Protein AF-A0A5R2MSJ5-F1 (afdb_monomer_lite)

pLDDT: mean 81.16, std 13.14, range [33.88, 94.5]

Foldseek 3Di:
DPPAAPEEAEDEQLLVQVVVDDPVSLVVVLVVQVVCVVVSYHYHYHHPDLVSRDPSNSVVDPDDDDDDQDDPDPVSVVVVVVVLCPDPPNDPDD

Structure (mmCIF, N/CA/C/O backbone):
data_AF-A0A5R2MSJ5-F1
#
_entry.id   AF-A0A5R2MSJ5-F1
#
loop_
_atom_site.group_PDB
_atom_site.id
_atom_site.type_symbol
_atom_site.label_atom_id
_atom_site.label_alt_id
_atom_site.label_comp_id
_atom_site.label_asym_id
_atom_site.label_entity_id
_atom_site.label_seq_id
_atom_site.pdbx_PDB_ins_code
_atom_site.Cartn_x
_atom_site.Cartn_y
_atom_site.Cartn_z
_atom_site.occupancy
_atom_site.B_iso_or_equiv
_atom_site.auth_seq_id
_atom_site.auth_comp_id
_atom_site.auth_asym_id
_atom_site.auth_atom_id
_atom_site.pdbx_PDB_model_num
ATOM 1 N N . ASP A 1 1 ? 17.492 -1.186 -15.146 1.00 56.03 1 ASP A N 1
ATOM 2 C CA . ASP A 1 1 ? 16.515 -0.319 -14.468 1.00 56.03 1 ASP A CA 1
ATOM 3 C C . ASP A 1 1 ? 16.157 0.863 -15.343 1.00 56.03 1 ASP A C 1
ATOM 5 O O . ASP A 1 1 ? 17.048 1.561 -15.808 1.00 56.03 1 ASP A O 1
ATOM 9 N N . THR A 1 2 ? 14.868 1.066 -15.612 1.00 57.88 2 THR A N 1
ATOM 10 C CA . THR A 1 2 ? 14.354 2.325 -16.172 1.00 57.88 2 THR A CA 1
ATOM 11 C C . THR A 1 2 ? 14.533 3.429 -15.133 1.00 57.88 2 THR A C 1
ATOM 13 O O . THR A 1 2 ? 14.075 3.275 -14.003 1.00 57.88 2 THR A O 1
ATOM 16 N N . ALA A 1 3 ? 15.188 4.531 -15.503 1.00 70.25 3 ALA A N 1
ATOM 17 C CA . ALA A 1 3 ? 15.508 5.636 -14.592 1.00 70.25 3 ALA A CA 1
ATOM 18 C C . ALA A 1 3 ? 14.266 6.311 -13.968 1.00 70.25 3 ALA A C 1
ATOM 20 O O . ALA A 1 3 ? 14.366 6.925 -12.909 1.00 70.25 3 ALA A O 1
ATOM 21 N N . ALA A 1 4 ? 13.099 6.174 -14.603 1.00 76.88 4 ALA A N 1
ATOM 22 C CA . ALA A 1 4 ? 11.808 6.638 -14.110 1.00 76.88 4 ALA A CA 1
ATOM 23 C C . ALA A 1 4 ? 10.680 5.721 -14.628 1.00 76.88 4 ALA A C 1
ATOM 25 O O . ALA A 1 4 ? 10.855 5.074 -15.669 1.00 76.88 4 ALA A O 1
ATOM 26 N N . PRO A 1 5 ? 9.531 5.632 -13.932 1.00 85.00 5 PRO A N 1
ATOM 27 C CA . PRO A 1 5 ? 8.368 4.923 -14.451 1.00 85.00 5 PRO A CA 1
ATOM 28 C C . PRO A 1 5 ? 7.812 5.627 -15.700 1.00 85.00 5 PRO A C 1
ATOM 30 O O . PRO A 1 5 ? 7.646 6.843 -15.708 1.00 85.00 5 PRO A O 1
ATOM 33 N N . GLY A 1 6 ? 7.505 4.855 -16.744 1.00 91.50 6 GLY A N 1
ATOM 34 C CA . GLY A 1 6 ? 6.828 5.328 -17.956 1.00 91.50 6 GLY A CA 1
ATOM 35 C C . GLY A 1 6 ? 5.300 5.356 -17.834 1.00 91.50 6 GLY A C 1
ATOM 36 O O . GLY A 1 6 ? 4.634 5.957 -18.670 1.00 91.50 6 GLY A O 1
ATOM 37 N N . LEU A 1 7 ? 4.742 4.722 -16.797 1.00 93.69 7 LEU A N 1
ATOM 38 C CA . LEU A 1 7 ? 3.318 4.757 -16.462 1.00 93.69 7 LEU A CA 1
ATOM 39 C C . LEU A 1 7 ? 3.140 4.851 -14.946 1.00 93.69 7 LEU A C 1
ATOM 41 O O . LEU A 1 7 ? 3.801 4.133 -14.194 1.00 93.69 7 LEU A O 1
ATOM 45 N N . MET A 1 8 ? 2.205 5.690 -14.508 1.00 93.12 8 MET A N 1
ATOM 46 C CA . MET A 1 8 ? 1.776 5.769 -13.117 1.00 93.12 8 MET A CA 1
ATOM 47 C C . MET A 1 8 ? 0.295 5.416 -13.015 1.00 93.12 8 MET A C 1
ATOM 49 O O . MET A 1 8 ? -0.543 6.062 -13.637 1.00 93.12 8 MET A O 1
ATOM 53 N N . VAL A 1 9 ? -0.013 4.382 -12.235 1.00 93.56 9 VAL A N 1
ATOM 54 C CA . VAL A 1 9 ? -1.383 3.974 -11.921 1.00 93.56 9 VAL A CA 1
ATOM 55 C C . VAL A 1 9 ? -1.724 4.495 -10.532 1.00 93.56 9 VAL A C 1
ATOM 57 O O . VAL A 1 9 ? -1.026 4.189 -9.565 1.00 93.56 9 VAL A O 1
ATOM 60 N N . LEU A 1 10 ? -2.788 5.287 -10.442 1.00 94.31 10 LEU A N 1
ATOM 61 C CA . LEU A 1 10 ? -3.349 5.750 -9.181 1.00 94.31 10 LEU A CA 1
ATOM 62 C C . LEU A 1 10 ? -4.665 5.017 -8.963 1.00 94.31 10 LEU A C 1
ATOM 64 O O . LEU A 1 10 ? -5.503 4.971 -9.862 1.00 94.31 10 LEU A O 1
ATOM 68 N N . ILE A 1 11 ? -4.827 4.442 -7.779 1.00 92.81 11 ILE A N 1
ATOM 69 C CA . ILE A 1 11 ? -6.066 3.784 -7.381 1.00 92.81 11 ILE A CA 1
ATOM 70 C C . ILE A 1 11 ? -6.656 4.591 -6.239 1.00 92.81 11 ILE A C 1
ATOM 72 O O . ILE A 1 11 ? -6.096 4.595 -5.143 1.00 92.81 11 ILE A O 1
ATOM 76 N N . ASP A 1 12 ? -7.762 5.269 -6.525 1.00 93.75 12 ASP A N 1
ATOM 77 C CA . ASP A 1 12 ? -8.558 5.958 -5.516 1.00 93.75 12 ASP A CA 1
ATOM 78 C C . ASP A 1 12 ? -9.448 4.979 -4.750 1.00 93.75 12 ASP A C 1
ATOM 80 O O . ASP A 1 12 ? -9.826 3.933 -5.280 1.00 93.75 12 ASP A O 1
ATOM 84 N N . GLU A 1 13 ? -9.720 5.302 -3.489 1.00 92.44 13 GLU A N 1
ATOM 85 C CA . GLU A 1 13 ? -10.380 4.421 -2.521 1.00 92.44 13 GLU A CA 1
ATOM 86 C C . GLU A 1 13 ? -9.833 2.986 -2.553 1.00 92.44 13 GLU A C 1
ATOM 88 O O . GLU A 1 13 ? -10.558 1.990 -2.609 1.00 92.44 13 GLU A O 1
ATOM 93 N N . ALA A 1 14 ? -8.501 2.879 -2.507 1.00 92.25 14 ALA A N 1
ATOM 94 C CA . ALA A 1 14 ? -7.771 1.625 -2.672 1.00 92.25 14 ALA A CA 1
ATOM 95 C C . ALA A 1 14 ? -8.187 0.512 -1.694 1.00 92.25 14 ALA A C 1
ATOM 97 O O . ALA A 1 14 ? -7.955 -0.663 -1.979 1.00 92.25 14 ALA A O 1
ATOM 98 N N . HIS A 1 15 ? -8.811 0.857 -0.566 1.00 89.88 15 HIS A N 1
ATOM 99 C CA . HIS A 1 15 ? -9.360 -0.107 0.382 1.00 89.88 15 HIS A CA 1
ATOM 100 C C . HIS A 1 15 ? -10.424 -1.021 -0.256 1.00 89.88 15 HIS A C 1
ATOM 102 O O . HIS A 1 15 ? -10.491 -2.200 0.085 1.00 89.88 15 HIS A O 1
ATOM 108 N N . LEU A 1 16 ? -11.175 -0.538 -1.255 1.00 92.12 16 LEU A N 1
ATOM 109 C CA . LEU A 1 16 ? -12.214 -1.309 -1.950 1.00 92.12 16 LEU A CA 1
ATOM 110 C C . LEU A 1 16 ? -11.666 -2.508 -2.731 1.00 92.12 16 LEU A C 1
ATOM 112 O O . LEU A 1 16 ? -12.371 -3.491 -2.932 1.00 92.12 16 LEU A O 1
ATOM 116 N N . ILE A 1 17 ? -10.399 -2.467 -3.152 1.00 90.81 17 ILE A N 1
ATOM 117 C CA . ILE A 1 17 ? -9.742 -3.616 -3.797 1.00 90.81 17 ILE A CA 1
ATOM 118 C C . ILE A 1 17 ? -9.592 -4.786 -2.820 1.00 90.81 17 ILE A C 1
ATOM 120 O O . ILE A 1 17 ? -9.549 -5.948 -3.230 1.00 90.81 17 ILE A O 1
ATOM 124 N N . PHE A 1 18 ? -9.456 -4.471 -1.534 1.00 89.00 18 PHE A N 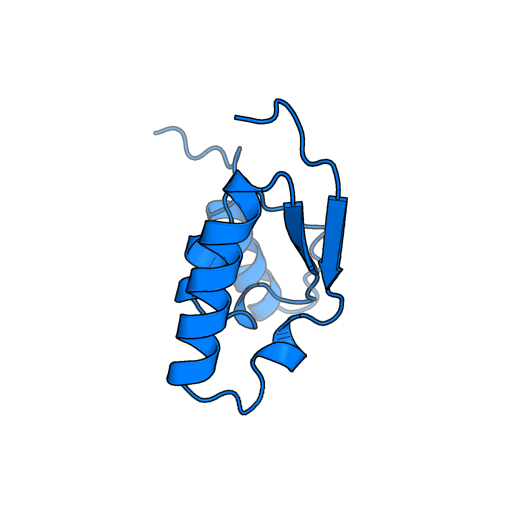1
ATOM 125 C CA . PHE A 1 18 ? -9.159 -5.435 -0.486 1.00 89.00 18 PHE A CA 1
ATOM 126 C C . PHE A 1 18 ? -10.395 -5.824 0.328 1.00 89.00 18 PHE A C 1
ATOM 128 O O . PHE A 1 18 ? -10.336 -6.812 1.061 1.00 89.00 18 PHE A O 1
ATOM 135 N N . ASP A 1 19 ? -11.506 -5.103 0.176 1.00 90.19 19 ASP A N 1
ATOM 136 C CA . ASP A 1 19 ? -12.765 -5.436 0.831 1.00 90.19 19 ASP A CA 1
ATOM 137 C C . ASP A 1 19 ? -13.309 -6.784 0.329 1.00 90.19 19 ASP A C 1
ATOM 139 O O . ASP A 1 19 ? -13.390 -7.049 -0.871 1.00 90.19 19 ASP A O 1
ATOM 143 N N . GLY A 1 20 ? -13.596 -7.694 1.260 1.00 86.81 20 GLY A N 1
ATOM 144 C CA . GLY A 1 20 ? -13.988 -9.075 0.956 1.00 86.81 20 GLY A CA 1
ATOM 145 C C . GLY A 1 20 ? -12.934 -9.915 0.212 1.00 86.81 20 GLY A C 1
ATOM 146 O O . GLY A 1 20 ? -13.208 -11.064 -0.148 1.00 86.81 20 GLY A O 1
ATOM 147 N N . ALA A 1 21 ? -11.724 -9.393 -0.023 1.00 91.62 21 ALA A N 1
ATOM 148 C CA . ALA A 1 21 ? -10.696 -10.097 -0.775 1.00 91.62 21 ALA A CA 1
ATOM 149 C C . ALA A 1 21 ? -10.108 -11.255 0.041 1.00 91.62 21 ALA A C 1
ATOM 151 O O . ALA A 1 21 ? -9.661 -11.106 1.180 1.00 91.62 21 ALA A O 1
ATOM 152 N N . THR A 1 22 ? -10.041 -12.439 -0.568 1.00 94.50 22 THR A N 1
ATOM 153 C CA . THR A 1 22 ? -9.407 -13.591 0.080 1.00 94.50 22 THR A CA 1
ATOM 154 C C . THR A 1 22 ? -7.905 -13.358 0.261 1.00 94.50 22 THR A C 1
ATOM 156 O O . THR A 1 22 ? -7.257 -12.669 -0.532 1.00 94.50 22 THR A O 1
ATOM 159 N N . ALA A 1 23 ? -7.299 -14.024 1.246 1.00 91.81 23 ALA A N 1
ATOM 160 C CA . ALA A 1 23 ? -5.853 -13.942 1.471 1.00 91.81 23 ALA A CA 1
ATOM 161 C C . ALA A 1 23 ? -5.020 -14.327 0.227 1.00 91.81 23 ALA A C 1
ATOM 163 O O . ALA A 1 23 ? -3.897 -13.854 0.058 1.00 91.81 23 ALA A O 1
ATOM 164 N N . ALA A 1 24 ? -5.559 -15.173 -0.660 1.00 93.56 24 ALA A N 1
ATOM 165 C CA . ALA A 1 24 ? -4.917 -15.515 -1.926 1.00 93.56 24 ALA A CA 1
ATOM 166 C C . ALA A 1 24 ? -4.875 -14.325 -2.900 1.00 93.56 24 ALA A C 1
ATOM 168 O O . ALA A 1 24 ? -3.835 -14.084 -3.513 1.00 93.56 24 ALA A O 1
ATOM 169 N N . ILE A 1 25 ? -5.967 -13.559 -3.000 1.00 92.38 25 ILE A N 1
ATOM 170 C CA . ILE A 1 25 ? -6.053 -12.357 -3.841 1.00 92.38 25 ILE A CA 1
ATOM 171 C C . ILE A 1 25 ? -5.090 -11.286 -3.327 1.00 92.38 25 ILE A C 1
ATOM 173 O O . ILE A 1 25 ? -4.301 -10.755 -4.106 1.00 92.38 25 ILE A O 1
ATOM 177 N N . VAL A 1 26 ? -5.072 -11.041 -2.013 1.00 92.38 26 VAL A N 1
ATOM 178 C CA . VAL A 1 26 ? -4.168 -10.056 -1.394 1.00 92.38 26 VAL A CA 1
ATOM 179 C C . VAL A 1 26 ? -2.700 -10.376 -1.703 1.00 92.38 26 VAL A C 1
ATOM 181 O O . VAL A 1 26 ? -1.967 -9.510 -2.180 1.00 92.38 26 VAL A O 1
ATOM 184 N N . ARG A 1 27 ? -2.274 -11.635 -1.521 1.00 92.19 27 ARG A N 1
ATOM 185 C CA . ARG A 1 27 ? -0.908 -12.080 -1.865 1.00 92.19 27 ARG A CA 1
ATOM 186 C C . ARG A 1 27 ? -0.597 -11.933 -3.352 1.00 92.19 27 ARG A C 1
ATOM 188 O O . ARG A 1 27 ? 0.531 -11.618 -3.731 1.00 92.19 27 ARG A O 1
ATOM 195 N N . ARG A 1 28 ? -1.584 -12.170 -4.219 1.00 92.12 28 ARG A N 1
ATOM 196 C CA . ARG A 1 28 ? -1.395 -12.010 -5.662 1.00 92.12 28 ARG A CA 1
ATOM 197 C C . ARG A 1 28 ? -1.191 -10.545 -6.039 1.00 92.12 28 ARG A C 1
ATOM 199 O O . ARG A 1 28 ? -0.299 -10.262 -6.837 1.00 92.12 28 ARG A O 1
ATOM 206 N N . ILE A 1 29 ? -1.967 -9.635 -5.453 1.00 90.19 29 ILE A N 1
ATOM 207 C CA . ILE A 1 29 ? -1.815 -8.188 -5.647 1.00 90.19 29 ILE A CA 1
ATOM 208 C C . ILE A 1 29 ? -0.435 -7.732 -5.169 1.00 90.19 29 ILE A C 1
ATOM 210 O O . ILE A 1 29 ? 0.279 -7.083 -5.926 1.00 90.19 29 ILE A O 1
ATOM 214 N N . GLU A 1 30 ? -0.008 -8.153 -3.977 1.00 90.00 30 GLU A N 1
ATOM 215 C CA . GLU A 1 30 ? 1.331 -7.865 -3.446 1.00 90.00 30 GLU A CA 1
ATOM 216 C C . GLU A 1 30 ? 2.445 -8.309 -4.417 1.00 90.00 3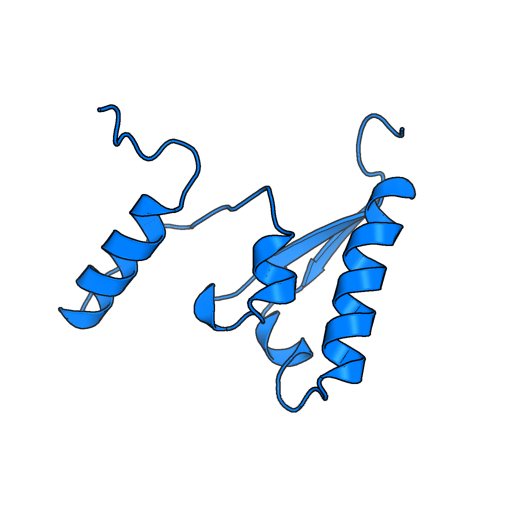0 GLU A C 1
ATOM 218 O O . GLU A 1 30 ? 3.363 -7.545 -4.734 1.00 90.00 30 GLU A O 1
ATOM 223 N N . GLN A 1 31 ? 2.345 -9.529 -4.958 1.00 91.19 31 GLN A N 1
ATOM 224 C CA . GLN A 1 31 ? 3.296 -10.033 -5.949 1.00 91.19 31 GLN A CA 1
ATOM 225 C C . GLN A 1 31 ? 3.311 -9.171 -7.221 1.00 91.19 31 GLN A C 1
ATOM 227 O O . GLN A 1 31 ? 4.387 -8.890 -7.754 1.00 91.19 31 GLN A O 1
ATOM 232 N N . ILE A 1 32 ? 2.139 -8.754 -7.712 1.00 89.62 32 ILE A N 1
ATOM 233 C CA . ILE A 1 32 ? 2.020 -7.880 -8.886 1.00 89.62 32 ILE A CA 1
ATOM 234 C C . ILE A 1 32 ? 2.688 -6.533 -8.603 1.00 89.62 32 ILE A C 1
ATOM 236 O O . ILE A 1 32 ? 3.537 -6.123 -9.393 1.00 89.62 32 ILE A O 1
ATOM 240 N N . THR A 1 33 ? 2.396 -5.894 -7.465 1.00 88.06 33 THR A N 1
ATOM 241 C CA . THR A 1 33 ? 3.001 -4.612 -7.064 1.00 88.06 33 THR A CA 1
ATOM 242 C C . THR A 1 33 ? 4.534 -4.670 -7.088 1.00 88.06 33 THR A C 1
ATOM 244 O O . THR A 1 33 ? 5.180 -3.737 -7.565 1.00 88.06 33 THR A O 1
ATOM 247 N N . ARG A 1 34 ? 5.137 -5.791 -6.668 1.00 86.69 34 ARG A N 1
ATOM 248 C CA . ARG A 1 34 ? 6.595 -5.988 -6.742 1.00 86.69 34 ARG A CA 1
ATOM 249 C C . ARG A 1 34 ? 7.111 -6.130 -8.178 1.00 86.69 34 ARG A C 1
ATOM 251 O O . ARG A 1 34 ? 8.143 -5.555 -8.521 1.00 86.69 34 ARG A O 1
ATOM 258 N N . LEU A 1 35 ? 6.425 -6.903 -9.019 1.00 90.25 35 LEU A N 1
ATOM 259 C CA . LEU A 1 35 ? 6.881 -7.207 -10.381 1.00 90.25 35 LEU A CA 1
ATOM 260 C C . LEU A 1 35 ? 6.803 -5.994 -11.318 1.00 90.25 35 LEU A C 1
ATOM 262 O O . LEU A 1 35 ? 7.726 -5.776 -12.108 1.00 90.25 35 LEU A O 1
ATOM 266 N N . ILE A 1 36 ? 5.734 -5.197 -11.223 1.00 88.88 36 ILE A N 1
ATOM 267 C CA . ILE A 1 36 ? 5.472 -4.086 -12.153 1.00 88.88 36 ILE A CA 1
ATOM 268 C C . ILE A 1 36 ? 6.505 -2.954 -12.048 1.00 88.88 36 ILE A C 1
ATOM 270 O O . ILE A 1 36 ? 6.788 -2.298 -13.051 1.00 88.88 36 ILE A O 1
ATOM 274 N N . ARG A 1 37 ? 7.164 -2.792 -10.889 1.00 86.44 37 ARG A N 1
ATOM 275 C CA . ARG A 1 37 ? 8.232 -1.796 -10.694 1.00 86.44 37 ARG A CA 1
ATOM 276 C C . ARG A 1 37 ? 9.382 -1.992 -11.687 1.00 86.44 37 ARG A C 1
ATOM 278 O O . ARG A 1 37 ? 9.846 -1.033 -12.294 1.00 86.44 37 ARG A O 1
ATOM 285 N N . SER A 1 38 ? 9.786 -3.244 -11.917 1.00 88.81 38 SER A N 1
ATOM 286 C CA . SER A 1 38 ? 10.839 -3.599 -12.887 1.00 88.81 38 SER A CA 1
ATOM 287 C C . SER A 1 38 ? 10.448 -3.348 -14.351 1.00 88.81 38 SER A C 1
ATOM 289 O O . SER A 1 38 ? 11.301 -3.371 -15.235 1.00 88.81 38 SER A O 1
ATOM 291 N N . LYS A 1 39 ? 9.154 -3.126 -14.615 1.00 91.00 39 LYS A N 1
ATOM 292 C CA . LYS A 1 39 ? 8.590 -2.852 -15.943 1.00 91.00 39 LYS A CA 1
ATOM 293 C C . LYS A 1 39 ? 8.366 -1.361 -16.192 1.00 91.00 39 LYS A C 1
ATOM 295 O O . LYS A 1 39 ? 7.750 -1.004 -17.188 1.00 91.00 39 LYS A O 1
ATOM 300 N N . GLY A 1 40 ? 8.847 -0.500 -15.294 1.00 90.69 40 GLY A N 1
ATOM 301 C CA . GLY A 1 40 ? 8.662 0.943 -15.404 1.00 90.69 40 GLY A CA 1
ATOM 302 C C . GLY A 1 40 ? 7.231 1.389 -15.103 1.00 90.69 40 GLY A C 1
ATOM 303 O O . GLY A 1 40 ? 6.813 2.428 -15.602 1.00 90.69 40 GLY A O 1
ATOM 304 N N . VAL A 1 41 ? 6.477 0.632 -14.301 1.00 92.00 41 VAL A N 1
ATOM 305 C CA . VAL A 1 41 ? 5.138 1.032 -13.852 1.00 92.00 41 VAL A CA 1
ATOM 306 C C . VAL A 1 41 ? 5.179 1.356 -12.362 1.00 92.00 41 VAL A C 1
ATOM 308 O O . VAL A 1 41 ? 5.570 0.521 -11.543 1.00 92.00 41 VAL A O 1
ATOM 311 N N . GLY A 1 42 ? 4.782 2.579 -12.018 1.00 89.88 42 GLY A N 1
ATOM 312 C CA . GLY A 1 42 ? 4.555 3.014 -10.645 1.00 89.88 42 GLY A CA 1
ATOM 313 C C . GLY A 1 42 ? 3.099 2.804 -10.235 1.00 89.88 42 GLY A C 1
ATOM 314 O O . GLY A 1 42 ? 2.194 2.959 -11.053 1.00 89.88 42 GLY A O 1
ATOM 315 N N . LEU A 1 43 ? 2.880 2.471 -8.965 1.00 90.56 43 LEU A N 1
ATOM 316 C CA . LEU A 1 43 ? 1.554 2.294 -8.379 1.00 90.56 43 LEU A CA 1
ATOM 317 C C . LEU A 1 43 ? 1.430 3.156 -7.123 1.00 90.56 43 LEU A C 1
ATOM 319 O O . LEU A 1 43 ? 2.290 3.085 -6.245 1.00 90.56 43 LEU A O 1
ATOM 323 N N . ILE A 1 44 ? 0.361 3.944 -7.047 1.00 91.56 44 ILE A N 1
ATOM 324 C CA . ILE A 1 44 ? 0.006 4.754 -5.883 1.00 91.56 44 ILE A CA 1
ATOM 325 C C . ILE A 1 44 ? -1.385 4.326 -5.420 1.00 91.56 44 ILE A C 1
ATOM 327 O O . ILE A 1 44 ? -2.356 4.421 -6.170 1.00 91.56 44 ILE A O 1
ATOM 331 N N . TYR A 1 45 ? -1.472 3.872 -4.173 1.00 92.88 45 TYR A N 1
ATOM 332 C CA . TYR A 1 45 ? -2.744 3.660 -3.493 1.00 92.88 45 TYR A CA 1
ATOM 333 C C . TYR A 1 45 ? -3.145 4.953 -2.787 1.00 92.88 45 TYR A C 1
ATOM 335 O O . TYR A 1 45 ? -2.382 5.470 -1.970 1.00 92.88 45 TYR A O 1
ATOM 343 N N . VAL A 1 46 ? -4.328 5.465 -3.106 1.00 92.62 46 VAL A N 1
ATOM 344 C CA . VAL A 1 46 ? -4.922 6.640 -2.472 1.00 92.62 46 VAL A CA 1
ATOM 345 C C . VAL A 1 46 ? 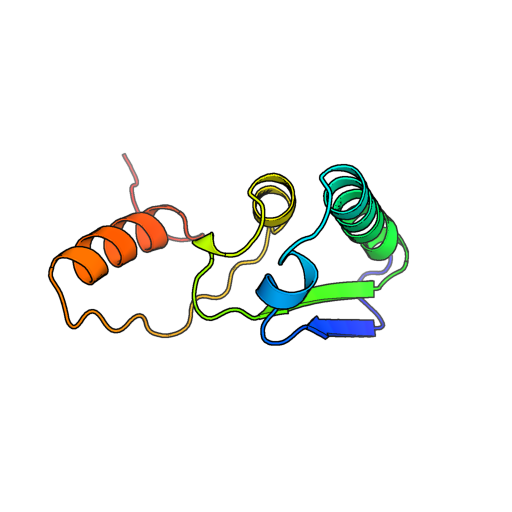-6.059 6.150 -1.576 1.00 92.62 46 VAL A C 1
ATOM 347 O O . VAL A 1 46 ? -6.915 5.377 -2.001 1.00 92.62 46 VAL A O 1
ATOM 350 N N . THR A 1 47 ? -6.005 6.516 -0.297 1.00 89.75 47 THR A N 1
ATOM 351 C CA . THR A 1 47 ? -6.988 6.119 0.720 1.00 89.75 47 THR A CA 1
ATOM 352 C C . THR A 1 47 ? -7.089 7.193 1.799 1.00 89.75 47 THR A C 1
ATOM 354 O O . THR A 1 47 ? -6.138 7.949 2.023 1.00 89.75 47 THR A O 1
ATOM 357 N N . GLN A 1 48 ? -8.235 7.251 2.478 1.00 85.06 48 GLN A N 1
ATOM 358 C CA . GLN A 1 48 ? -8.482 8.170 3.589 1.00 85.06 48 GLN A CA 1
ATOM 359 C C . GLN A 1 48 ? -7.698 7.771 4.843 1.00 85.06 48 GLN A C 1
ATOM 361 O O . GLN A 1 48 ? -7.184 8.643 5.548 1.00 85.06 48 GLN A O 1
ATOM 366 N N . SER A 1 49 ? -7.568 6.464 5.099 1.00 80.00 49 SER A N 1
ATOM 367 C CA . SER A 1 49 ? -6.764 5.942 6.199 1.00 80.00 49 SER A CA 1
ATOM 368 C C . SER A 1 49 ? -5.781 4.866 5.727 1.00 80.00 49 SER A C 1
ATOM 370 O O . SER A 1 49 ? -6.169 3.910 5.049 1.00 80.00 49 SER A O 1
ATOM 372 N N . PRO A 1 50 ? -4.494 4.957 6.112 1.00 75.25 50 PRO A N 1
ATOM 373 C CA . PRO A 1 50 ? -3.509 3.925 5.801 1.00 75.25 50 PRO A CA 1
ATOM 374 C C . PRO A 1 50 ? -3.797 2.591 6.509 1.00 75.25 50 PRO A C 1
ATOM 376 O O . PRO A 1 50 ? -3.281 1.564 6.071 1.00 75.25 50 PRO A O 1
ATOM 379 N N . SER A 1 51 ? -4.624 2.583 7.567 1.00 80.56 51 SER A N 1
ATOM 380 C CA . SER A 1 51 ? -5.079 1.354 8.240 1.00 80.56 51 SER A CA 1
ATOM 381 C C . SER A 1 51 ? -5.920 0.444 7.352 1.00 80.56 51 SER A C 1
ATOM 383 O O . SER A 1 51 ? -6.047 -0.740 7.650 1.00 80.56 51 SER A O 1
ATOM 385 N N . ASP A 1 52 ? -6.492 0.993 6.282 1.00 84.00 52 ASP A N 1
ATOM 386 C CA . ASP A 1 52 ? -7.471 0.292 5.449 1.00 84.00 52 ASP A CA 1
ATOM 387 C C . ASP A 1 52 ? -6.792 -0.556 4.363 1.00 84.00 52 ASP A C 1
ATOM 389 O O . ASP A 1 52 ? -7.438 -1.307 3.636 1.00 84.00 52 ASP A O 1
ATOM 393 N N . LEU A 1 53 ? -5.463 -0.459 4.257 1.00 88.88 53 LEU A N 1
ATOM 394 C CA . LEU A 1 53 ? -4.657 -1.306 3.392 1.00 88.88 53 LEU A CA 1
ATOM 395 C C . LEU A 1 53 ? -4.125 -2.516 4.174 1.00 88.88 53 LEU A C 1
ATOM 397 O O . LEU A 1 53 ? -3.643 -2.365 5.300 1.00 88.88 53 LEU A O 1
ATOM 401 N N . PRO A 1 54 ? -4.097 -3.721 3.574 1.00 89.25 54 PRO A N 1
ATOM 402 C CA . PRO A 1 54 ? -3.467 -4.876 4.201 1.00 89.25 54 PRO A CA 1
ATOM 403 C C . PRO A 1 54 ? -2.004 -4.594 4.560 1.00 89.25 54 PRO A C 1
ATOM 405 O O . PRO A 1 54 ? -1.241 -4.111 3.722 1.00 89.25 54 PRO A O 1
ATOM 408 N N . HIS A 1 55 ? -1.579 -4.971 5.772 1.00 86.25 55 HIS A N 1
ATOM 409 C CA . HIS A 1 55 ? -0.217 -4.718 6.271 1.00 86.25 55 HIS A CA 1
ATOM 410 C C . HIS A 1 55 ? 0.877 -5.211 5.308 1.00 86.25 55 HIS A C 1
ATOM 412 O O . HIS A 1 55 ? 1.903 -4.559 5.126 1.00 86.25 55 HIS A O 1
ATOM 418 N N . ILE A 1 56 ? 0.637 -6.346 4.644 1.00 86.88 56 ILE A N 1
ATOM 419 C CA . ILE A 1 56 ? 1.561 -6.920 3.661 1.00 86.88 56 ILE A CA 1
ATOM 420 C C . ILE A 1 56 ? 1.752 -6.024 2.427 1.00 86.88 56 ILE A C 1
ATOM 422 O O . ILE A 1 56 ? 2.849 -5.963 1.888 1.00 86.88 56 ILE A O 1
ATOM 426 N N . VAL A 1 57 ? 0.716 -5.282 2.020 1.00 87.38 57 VAL A N 1
ATOM 427 C CA . VAL A 1 57 ? 0.775 -4.306 0.924 1.00 87.38 57 VAL A CA 1
ATOM 428 C C . VAL A 1 57 ? 1.372 -2.996 1.433 1.00 87.38 5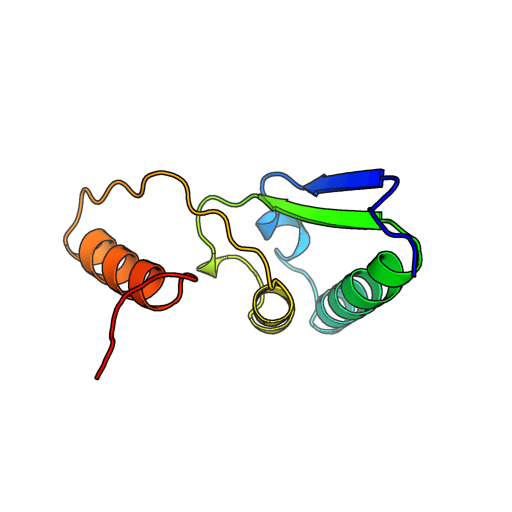7 VAL A C 1
ATOM 430 O O . VAL A 1 57 ? 2.322 -2.491 0.841 1.00 87.38 57 VAL A O 1
ATOM 433 N N . ALA A 1 58 ? 0.882 -2.481 2.564 1.00 84.31 58 ALA A N 1
ATOM 434 C CA . ALA A 1 58 ? 1.347 -1.227 3.162 1.00 84.31 58 ALA A CA 1
ATOM 435 C C . ALA A 1 58 ? 2.849 -1.244 3.515 1.00 84.31 58 ALA A C 1
ATOM 437 O O . ALA A 1 58 ? 3.528 -0.216 3.412 1.00 84.31 58 ALA A O 1
ATOM 438 N N . GLY A 1 59 ? 3.387 -2.411 3.889 1.00 81.81 59 GLY A N 1
ATOM 439 C CA . GLY A 1 59 ? 4.810 -2.621 4.162 1.00 81.81 59 GLY A CA 1
ATOM 440 C C . GLY A 1 59 ? 5.717 -2.538 2.928 1.00 81.81 59 GLY A C 1
ATOM 441 O O . GLY A 1 59 ? 6.907 -2.286 3.075 1.00 81.81 59 GLY A O 1
ATOM 442 N N . GLN A 1 60 ? 5.176 -2.697 1.715 1.00 79.38 60 GLN A N 1
ATOM 443 C CA . GLN A 1 60 ? 5.940 -2.581 0.462 1.00 79.38 60 GLN A CA 1
ATOM 444 C C . GLN A 1 60 ? 5.984 -1.142 -0.080 1.00 79.38 60 GLN A C 1
ATOM 446 O O . GLN A 1 60 ? 6.728 -0.850 -1.019 1.00 79.38 60 GLN A O 1
ATOM 451 N N . LEU A 1 61 ? 5.187 -0.231 0.488 1.00 81.50 61 LEU A N 1
ATOM 452 C CA . LEU A 1 61 ? 5.083 1.155 0.034 1.00 81.50 61 LEU A CA 1
ATOM 453 C C . LEU A 1 61 ? 6.183 2.004 0.678 1.00 81.50 61 LEU A C 1
ATOM 455 O O . LEU A 1 61 ? 6.036 2.484 1.801 1.00 81.50 61 LEU A O 1
ATOM 459 N N . ALA A 1 62 ? 7.291 2.181 -0.048 1.00 75.25 62 ALA A N 1
ATOM 460 C CA . ALA A 1 62 ? 8.430 2.983 0.405 1.00 75.25 62 ALA A CA 1
ATOM 461 C C . ALA A 1 62 ? 8.124 4.491 0.426 1.00 75.25 62 ALA A C 1
ATOM 463 O O . ALA A 1 62 ? 8.564 5.208 1.322 1.00 75.25 62 ALA A O 1
ATOM 464 N N . THR A 1 63 ? 7.361 4.979 -0.553 1.00 84.12 63 THR A N 1
ATOM 465 C CA . THR A 1 63 ? 6.939 6.380 -0.618 1.00 84.12 63 THR A CA 1
ATOM 466 C C . THR A 1 63 ? 5.563 6.521 0.011 1.00 84.12 63 THR A C 1
ATOM 468 O O . THR A 1 63 ? 4.616 5.857 -0.406 1.00 84.12 63 THR A O 1
ATOM 471 N N . ARG A 1 64 ? 5.452 7.407 1.003 1.00 85.19 64 ARG A N 1
ATOM 472 C CA . ARG A 1 64 ? 4.189 7.758 1.655 1.00 85.19 64 ARG A CA 1
ATOM 473 C C . ARG A 1 64 ? 4.019 9.265 1.623 1.00 85.19 64 ARG A C 1
ATOM 475 O O . ARG A 1 64 ? 4.918 9.995 2.031 1.00 85.19 64 ARG A O 1
ATOM 482 N N . ILE A 1 65 ? 2.868 9.710 1.137 1.00 85.12 65 ILE A N 1
ATOM 483 C CA . ILE A 1 65 ? 2.470 11.115 1.135 1.00 85.12 65 ILE A CA 1
ATOM 484 C C . ILE A 1 65 ? 1.223 11.199 1.997 1.00 85.12 65 ILE A C 1
ATOM 486 O O . ILE A 1 65 ? 0.191 10.627 1.662 1.00 85.12 65 ILE A O 1
ATOM 490 N N . GLN A 1 66 ? 1.342 11.892 3.121 1.00 83.19 66 GLN A N 1
ATOM 491 C CA . GLN A 1 66 ? 0.227 12.133 4.018 1.00 83.19 66 GLN A CA 1
ATOM 492 C C . GLN A 1 66 ? -0.229 13.574 3.827 1.00 83.19 66 GLN A C 1
ATOM 494 O O . GLN A 1 66 ? 0.508 14.514 4.123 1.00 83.19 66 GLN A O 1
ATOM 499 N N . HIS A 1 67 ? -1.447 13.754 3.325 1.00 82.06 67 HIS A N 1
ATOM 500 C CA . HIS A 1 67 ? -2.084 15.067 3.328 1.00 82.06 67 HIS A C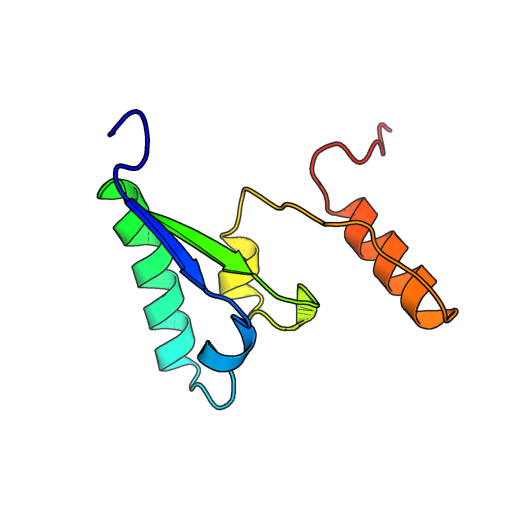A 1
ATOM 501 C C . HIS A 1 67 ? -2.430 15.494 4.760 1.00 82.06 67 HIS A C 1
ATOM 503 O O . HIS A 1 67 ? -2.440 14.671 5.678 1.00 82.06 67 HIS A O 1
ATOM 509 N N . ALA A 1 68 ? -2.715 16.789 4.939 1.00 77.62 68 ALA A N 1
ATOM 510 C CA . ALA A 1 68 ? -2.984 17.395 6.239 1.00 77.62 68 ALA A CA 1
ATOM 511 C C . ALA A 1 68 ? -3.996 16.575 7.051 1.00 77.62 68 ALA A C 1
ATOM 513 O O . ALA A 1 68 ? -5.173 16.475 6.701 1.00 77.62 68 ALA A O 1
ATOM 514 N N . LEU A 1 69 ? -3.524 16.002 8.155 1.00 66.06 69 LEU A N 1
ATOM 515 C CA . LEU A 1 69 ? -4.364 15.250 9.069 1.00 66.06 69 LEU A CA 1
ATOM 516 C C . LEU A 1 69 ? -5.143 16.228 9.949 1.00 66.06 69 LEU A C 1
ATOM 518 O O . LEU A 1 69 ? -4.568 17.087 10.618 1.00 66.06 69 LEU A O 1
ATOM 522 N N . ARG A 1 70 ? -6.469 16.095 9.950 1.00 65.62 70 ARG A N 1
ATOM 523 C CA . ARG A 1 70 ? -7.360 16.884 10.804 1.00 65.62 70 ARG A CA 1
ATOM 524 C C . ARG A 1 70 ? -7.854 15.996 11.935 1.00 65.62 70 ARG A C 1
ATOM 526 O O . ARG A 1 70 ? -8.607 15.054 11.709 1.00 65.62 70 ARG A O 1
ATOM 533 N N . ALA A 1 71 ? -7.421 16.290 13.154 1.00 66.44 71 ALA A N 1
ATOM 534 C CA . ALA A 1 71 ? -7.946 15.633 14.339 1.00 66.44 71 ALA A CA 1
ATOM 535 C C . ALA A 1 71 ? -9.082 16.478 14.924 1.00 66.44 71 ALA A C 1
ATOM 537 O O . ALA A 1 71 ? -8.886 17.635 15.280 1.00 66.44 71 ALA A O 1
ATOM 538 N N . SER A 1 72 ? -10.274 15.891 15.003 1.00 64.88 72 SER A N 1
ATOM 539 C CA . SER A 1 72 ? -11.451 16.501 15.643 1.00 64.88 72 SER A CA 1
ATOM 540 C C . SER A 1 72 ? -11.856 15.764 16.921 1.00 64.88 72 SER A C 1
ATOM 542 O O . SER A 1 72 ? -12.746 16.211 17.635 1.00 64.88 72 SER A O 1
ATOM 544 N N . THR A 1 73 ? -11.210 14.629 17.216 1.00 73.81 73 THR A N 1
ATOM 545 C CA . THR A 1 73 ? -11.488 13.785 18.383 1.00 73.81 73 THR A CA 1
ATOM 546 C C . THR A 1 73 ? -10.179 13.353 19.061 1.00 73.81 73 THR A C 1
ATOM 548 O O . THR A 1 73 ? -9.148 13.233 18.388 1.00 73.81 73 THR A O 1
ATOM 551 N N . PRO A 1 74 ? -10.180 13.055 20.376 1.00 76.62 74 PRO A N 1
ATOM 552 C CA . PRO A 1 74 ? -8.993 12.562 21.086 1.00 76.62 74 PRO A CA 1
ATOM 553 C C . PRO A 1 74 ? -8.405 11.277 20.482 1.00 76.62 74 PRO A C 1
ATOM 555 O O . PRO A 1 74 ? -7.191 11.070 20.499 1.00 76.62 74 PRO A O 1
ATOM 558 N N . GLN A 1 75 ? -9.255 10.419 19.914 1.00 75.88 75 GLN A N 1
ATOM 559 C CA . GLN A 1 75 ? -8.829 9.198 19.235 1.00 75.88 75 GLN A CA 1
ATOM 560 C C . GLN A 1 75 ? -8.102 9.511 17.920 1.00 75.88 75 GLN A C 1
ATOM 562 O O . GLN A 1 75 ? -7.046 8.934 17.663 1.00 75.88 75 GLN A O 1
ATOM 567 N N . HIS A 1 76 ? -8.593 10.486 17.144 1.00 71.44 76 HIS A N 1
ATOM 568 C CA . HIS A 1 76 ? -7.900 10.954 15.940 1.00 71.44 76 HIS A CA 1
ATOM 569 C C . HIS A 1 76 ? -6.540 11.572 16.278 1.00 71.44 76 HIS A C 1
ATOM 571 O O . HIS A 1 76 ? -5.590 11.345 15.542 1.00 71.44 76 HIS A O 1
ATOM 577 N N . HIS A 1 77 ? -6.399 12.276 17.408 1.00 75.25 77 HIS A N 1
ATOM 578 C CA . HIS A 1 77 ? -5.096 12.794 17.850 1.00 75.25 77 HIS A CA 1
ATOM 579 C C . HIS A 1 77 ? -4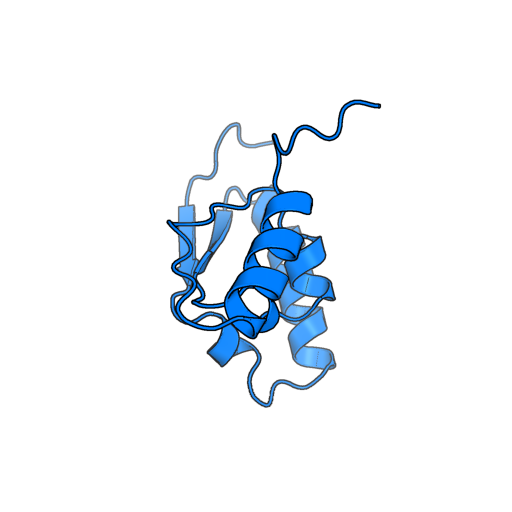.073 11.683 18.128 1.00 75.25 77 HIS A C 1
ATOM 581 O O . HIS A 1 77 ? -2.905 11.823 17.765 1.00 75.25 77 HIS A O 1
ATOM 587 N N . LYS A 1 78 ? -4.493 10.568 18.742 1.00 79.25 78 LYS A N 1
ATOM 588 C CA . LYS A 1 78 ? -3.606 9.416 18.982 1.00 79.25 78 LYS A CA 1
ATOM 589 C C . LYS A 1 78 ? -3.182 8.743 17.676 1.00 79.25 78 LYS A C 1
ATOM 591 O O . LYS A 1 78 ? -1.997 8.482 17.493 1.00 79.25 78 LYS A O 1
ATOM 596 N N . ALA A 1 79 ? -4.130 8.507 16.768 1.00 72.62 79 ALA A N 1
ATOM 597 C CA . ALA A 1 79 ? -3.852 7.912 15.461 1.00 72.62 79 ALA A CA 1
ATOM 598 C C . ALA A 1 79 ? -2.957 8.816 14.596 1.00 72.62 79 ALA A C 1
ATOM 600 O O . ALA A 1 79 ? -2.009 8.339 13.981 1.00 72.62 79 ALA A O 1
ATOM 601 N N . LEU A 1 80 ? -3.206 10.129 14.623 1.00 72.31 80 LEU A N 1
ATOM 602 C CA . LEU A 1 80 ? -2.387 11.159 13.986 1.00 72.31 80 LEU A CA 1
ATOM 603 C C . LEU A 1 80 ? -0.935 11.100 14.465 1.00 72.31 80 LEU A C 1
ATOM 605 O O . LEU A 1 80 ? -0.019 11.051 13.648 1.00 72.31 80 LEU A O 1
ATOM 609 N N . LYS A 1 81 ? -0.726 11.077 15.785 1.00 76.38 81 LYS A N 1
ATOM 610 C CA . LYS A 1 81 ? 0.617 11.024 16.366 1.00 76.38 81 LYS A CA 1
ATOM 611 C C . LYS A 1 81 ? 1.361 9.752 15.947 1.00 76.38 81 LYS A C 1
ATOM 613 O O . LYS A 1 81 ? 2.495 9.842 15.493 1.00 76.38 81 LYS A O 1
ATOM 618 N N . ALA A 1 82 ? 0.694 8.600 16.017 1.00 78.38 82 ALA A N 1
ATOM 619 C CA . ALA A 1 82 ? 1.267 7.326 15.591 1.00 78.38 82 ALA A CA 1
ATOM 620 C C . ALA A 1 82 ? 1.608 7.310 14.088 1.00 78.38 82 ALA A C 1
ATOM 622 O O . ALA A 1 82 ? 2.675 6.846 13.703 1.00 78.38 82 ALA A O 1
ATOM 623 N N . ALA A 1 83 ? 0.737 7.853 13.230 1.00 72.56 83 ALA A N 1
ATOM 624 C CA . ALA A 1 83 ? 1.008 7.953 11.797 1.00 72.56 83 ALA A CA 1
ATOM 625 C C . ALA A 1 83 ? 2.223 8.854 11.515 1.00 72.56 83 ALA A C 1
ATOM 627 O O . ALA A 1 83 ? 3.103 8.468 10.743 1.00 72.56 83 ALA A O 1
ATOM 628 N N . ALA A 1 84 ? 2.307 10.009 12.183 1.00 74.81 84 ALA A N 1
ATOM 629 C CA . ALA A 1 84 ? 3.418 10.947 12.043 1.00 74.81 84 ALA A CA 1
ATOM 630 C C . ALA A 1 84 ? 4.769 10.332 12.447 1.00 74.81 84 ALA A C 1
ATOM 632 O O . ALA A 1 84 ? 5.752 10.547 11.747 1.00 74.81 84 ALA A O 1
ATOM 633 N N . GLU A 1 85 ? 4.816 9.523 13.511 1.00 76.69 85 GLU A N 1
ATOM 634 C CA . GLU A 1 85 ? 6.028 8.813 13.966 1.00 76.69 85 GLU A CA 1
ATOM 635 C C . GLU A 1 85 ? 6.558 7.777 12.952 1.00 76.69 85 GLU A C 1
ATOM 637 O O . GLU A 1 85 ? 7.703 7.345 13.049 1.00 76.69 85 GLU A O 1
ATOM 642 N N . THR A 1 86 ? 5.747 7.375 11.968 1.00 71.06 86 THR A N 1
ATOM 643 C CA . THR A 1 86 ? 6.125 6.382 10.944 1.00 71.06 86 THR A CA 1
ATOM 644 C C . THR A 1 86 ? 6.468 6.993 9.581 1.00 71.06 86 THR A C 1
ATOM 646 O O . THR A 1 86 ? 6.735 6.255 8.625 1.00 71.06 86 THR A O 1
ATOM 649 N N . MET A 1 87 ? 6.441 8.327 9.458 1.00 68.44 87 MET A N 1
ATOM 650 C CA . MET A 1 87 ? 6.719 9.022 8.201 1.00 68.44 87 MET A CA 1
ATOM 651 C C . MET A 1 87 ? 8.210 9.352 8.016 1.00 68.44 87 MET A C 1
ATOM 653 O O . MET A 1 87 ? 8.889 9.734 8.968 1.00 68.44 87 MET A O 1
ATOM 657 N N . PRO A 1 88 ? 8.735 9.291 6.776 1.00 59.00 88 PRO A N 1
ATOM 658 C CA . PRO A 1 88 ? 10.096 9.734 6.482 1.00 59.00 88 PRO A CA 1
ATOM 659 C C . PRO A 1 88 ? 10.287 11.210 6.868 1.00 59.00 88 PRO A C 1
ATOM 661 O O . PRO A 1 88 ? 9.536 12.068 6.409 1.00 59.00 88 PRO A O 1
ATOM 664 N N . GLY A 1 89 ? 11.286 11.504 7.705 1.00 59.88 89 GLY A N 1
ATOM 665 C CA . GLY A 1 89 ? 11.558 12.857 8.211 1.00 59.88 89 GLY A CA 1
ATOM 666 C C . GLY A 1 89 ? 10.959 13.175 9.586 1.00 59.88 89 GLY A C 1
ATOM 667 O O . GLY A 1 89 ? 11.182 14.276 10.089 1.00 59.88 89 GLY A O 1
ATOM 668 N N . SER A 1 90 ? 10.254 12.237 10.234 1.00 48.88 90 SER A N 1
ATOM 669 C CA . SER A 1 90 ? 9.885 12.384 11.644 1.00 48.88 90 SER A CA 1
ATOM 670 C C . SER A 1 90 ? 11.137 12.276 12.518 1.00 48.88 90 SER A C 1
ATOM 672 O O . SER A 1 90 ? 11.667 11.192 12.765 1.00 48.88 90 SER A O 1
ATOM 674 N N . ILE A 1 91 ? 11.638 13.427 12.955 1.00 48.31 91 ILE A N 1
ATOM 675 C CA . ILE A 1 91 ? 12.723 13.558 13.925 1.00 48.31 91 ILE A CA 1
ATOM 676 C C . ILE A 1 91 ? 12.308 12.982 15.287 1.00 48.31 91 ILE A C 1
ATOM 678 O O . ILE A 1 91 ? 11.830 13.695 16.156 1.00 48.31 91 ILE A O 1
ATOM 682 N N . ASN A 1 92 ? 12.557 11.693 15.488 1.00 45.00 92 ASN A N 1
ATOM 683 C CA . ASN A 1 92 ? 13.141 11.240 16.745 1.00 45.00 92 ASN A CA 1
ATOM 684 C C . ASN A 1 92 ? 14.586 10.852 16.423 1.00 45.00 92 ASN A C 1
ATOM 686 O O . ASN A 1 92 ? 14.919 9.685 16.226 1.00 45.00 92 ASN A O 1
ATOM 690 N N . ALA A 1 93 ? 15.427 11.882 16.281 1.00 38.81 93 ALA A N 1
ATOM 691 C CA . ALA A 1 93 ? 16.831 11.722 16.618 1.00 38.81 93 ALA A CA 1
ATOM 692 C C . ALA A 1 93 ? 16.899 11.401 18.119 1.00 38.81 93 ALA A C 1
ATOM 694 O O . ALA A 1 93 ? 16.056 11.879 18.879 1.00 38.81 93 ALA A O 1
ATOM 695 N N . ALA A 1 94 ? 17.848 10.536 18.468 1.00 33.88 94 ALA A N 1
ATOM 696 C CA . ALA A 1 94 ? 18.148 10.071 19.818 1.00 33.88 94 ALA A CA 1
ATOM 697 C C . ALA A 1 94 ? 18.083 11.160 20.902 1.00 33.88 94 ALA A C 1
ATOM 699 O O . ALA A 1 94 ? 18.476 12.313 20.610 1.00 33.88 94 ALA A O 1
#

Sequence (94 aa):
DTAAPGLMVLIDEAHLIFDGATAAIVRRIEQITRLIRSKGVGLIYVTQSPSDLPHIVAGQLATRIQHALRASTPQHHKALKAAAETMPGSINAA

Secondary structure (DSSP, 8-state):
--SS-SEEEEETTGGGGTTT--HHHHHHHHHHHHHHHTTTEEEEE--S-GGGS-HHHHTT------------SHHHHHHHHHHHHTSTT-----

Radius of gyration: 15.23 Å; chains: 1; bounding box: 32×33×39 Å